Protein AF-A0A352D7S3-F1 (afdb_monomer)

Solvent-accessible surface area (backbone atoms only — not comparable to full-atom values): 5909 Å² total; per-residue (Å²): 133,85,77,55,71,70,61,58,53,50,52,52,53,51,52,52,52,52,52,52,51,53,54,52,51,51,52,54,50,55,51,50,50,54,55,49,53,54,51,51,54,50,49,52,51,52,49,53,50,45,50,52,52,49,51,52,32,51,49,46,30,44,77,72,72,39,90,62,63,45,46,72,68,49,74,71,60,56,67,36,52,56,91,71,46,51,74,50,54,36,67,52,89,92,63,37,43,75,49,76,47,72,115

Mean predicted aligned error: 11.49 Å

Radius of gyration: 29.73 Å; Cα contacts (8 Å, |Δi|>4): 70; chains: 1; bounding box: 58×26×82 Å

Structure (mmCIF, N/CA/C/O backbone):
data_AF-A0A352D7S3-F1
#
_entry.id   AF-A0A352D7S3-F1
#
loop_
_atom_site.group_PDB
_atom_site.id
_atom_site.type_symbol
_atom_site.label_atom_id
_atom_site.label_alt_id
_atom_site.label_comp_id
_atom_site.label_asym_id
_atom_site.label_entity_id
_atom_site.label_seq_id
_atom_site.pdbx_PDB_ins_code
_atom_site.Cartn_x
_atom_site.Cartn_y
_atom_site.Cartn_z
_atom_site.occupancy
_atom_site.B_iso_or_equiv
_atom_site.auth_seq_id
_atom_site.auth_comp_id
_atom_site.auth_asym_id
_atom_site.auth_atom_id
_atom_site.pdbx_PDB_model_num
ATOM 1 N N . MET A 1 1 ? -34.670 15.395 55.208 1.00 51.44 1 MET A N 1
ATOM 2 C CA . MET A 1 1 ? -35.201 14.723 54.000 1.00 51.44 1 MET A CA 1
ATOM 3 C C . MET A 1 1 ? -34.871 13.234 54.076 1.00 51.44 1 MET A C 1
ATOM 5 O O . MET A 1 1 ? -33.706 12.879 53.979 1.00 51.44 1 MET A O 1
ATOM 9 N N . LYS A 1 2 ? -35.853 12.360 54.344 1.00 58.94 2 LYS A N 1
ATOM 10 C C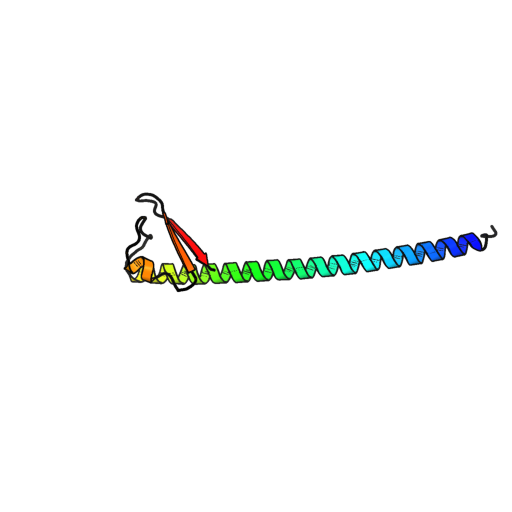A . LYS A 1 2 ? -35.641 10.900 54.359 1.00 58.94 2 LYS A CA 1
ATOM 11 C C . LYS A 1 2 ? -35.618 10.411 52.911 1.00 58.94 2 LYS A C 1
ATOM 1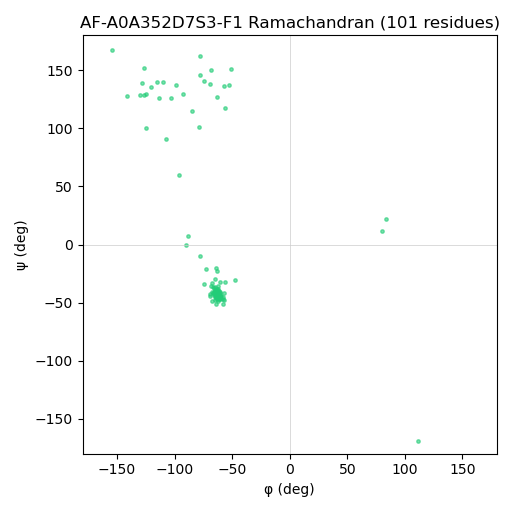3 O O . LYS A 1 2 ? -36.681 10.281 52.309 1.00 58.94 2 LYS A O 1
ATOM 18 N N . LEU A 1 3 ? -34.429 10.172 52.354 1.00 57.91 3 LEU A N 1
ATOM 19 C CA . LEU A 1 3 ? -34.308 9.465 51.079 1.00 57.91 3 LEU A CA 1
ATOM 20 C C . LEU A 1 3 ? -35.009 8.110 51.243 1.00 57.91 3 LEU A C 1
ATOM 22 O O . LEU A 1 3 ? -34.638 7.309 52.106 1.00 57.91 3 LEU A O 1
ATOM 26 N N . ARG A 1 4 ? -36.073 7.868 50.470 1.00 75.25 4 ARG A N 1
ATOM 27 C CA . ARG A 1 4 ? -36.750 6.570 50.481 1.00 75.25 4 ARG A CA 1
ATOM 28 C C . ARG A 1 4 ? -35.729 5.549 49.989 1.00 75.25 4 ARG A C 1
ATOM 30 O O . ARG A 1 4 ? -35.133 5.758 48.941 1.00 75.25 4 ARG A O 1
ATOM 37 N N . ARG A 1 5 ? -35.502 4.466 50.738 1.00 71.94 5 ARG A N 1
ATOM 38 C CA . ARG A 1 5 ? -34.471 3.444 50.449 1.00 71.94 5 ARG A CA 1
ATOM 39 C C . ARG A 1 5 ? -34.475 2.957 48.986 1.00 71.94 5 ARG A C 1
ATOM 41 O O . ARG A 1 5 ? -33.413 2.669 48.449 1.00 71.94 5 ARG A O 1
ATOM 48 N N . GLY A 1 6 ? -35.635 2.955 48.321 1.00 75.62 6 GLY A N 1
ATOM 49 C CA . GLY A 1 6 ? -35.752 2.642 46.889 1.00 75.62 6 GLY A CA 1
ATOM 50 C C . GLY A 1 6 ? -35.055 3.635 45.946 1.00 75.62 6 GLY A C 1
ATOM 51 O O . GLY A 1 6 ? -34.551 3.238 44.904 1.00 75.62 6 GLY A O 1
ATOM 52 N N . GLN A 1 7 ? -34.947 4.907 46.329 1.00 84.44 7 GLN A N 1
ATOM 53 C CA . GLN A 1 7 ? -34.269 5.944 45.549 1.00 84.44 7 GLN A CA 1
ATOM 54 C C . GLN A 1 7 ? -32.740 5.791 45.612 1.00 84.44 7 GLN A C 1
ATOM 56 O O . GLN A 1 7 ? -32.064 6.008 44.615 1.00 84.44 7 GLN A O 1
ATOM 61 N N . VAL A 1 8 ? -32.194 5.329 46.746 1.00 85.38 8 VAL A N 1
ATOM 62 C CA . VAL A 1 8 ? -30.760 4.996 46.883 1.00 85.38 8 VAL A CA 1
ATOM 63 C C . VAL A 1 8 ? -30.384 3.829 45.965 1.00 85.38 8 VAL A C 1
ATOM 65 O 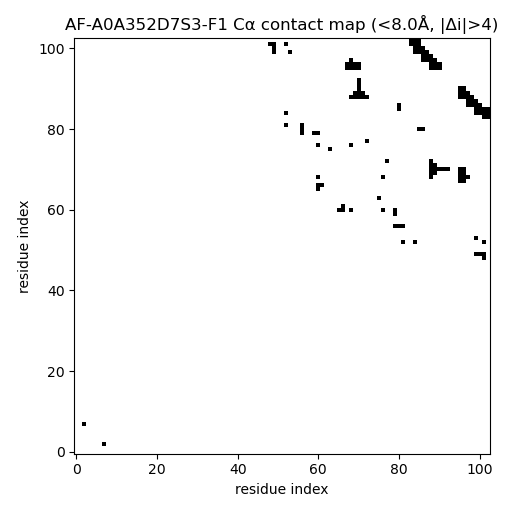O . VAL A 1 8 ? -29.381 3.893 45.262 1.00 85.38 8 VAL A O 1
ATOM 68 N N . LEU A 1 9 ? -31.217 2.786 45.928 1.00 85.88 9 LEU A N 1
ATOM 69 C CA . LEU A 1 9 ? -31.025 1.613 45.068 1.00 85.88 9 LEU A CA 1
ATOM 70 C C . LEU A 1 9 ? -31.047 1.980 43.578 1.00 85.88 9 LEU A C 1
ATOM 72 O O . LEU A 1 9 ? -30.215 1.496 42.814 1.00 85.88 9 LEU A O 1
ATOM 76 N N . LEU A 1 10 ? -31.941 2.892 43.183 1.00 90.25 10 LEU A N 1
ATOM 77 C CA . LEU A 1 10 ? -31.997 3.419 41.820 1.00 90.25 10 LEU A CA 1
ATOM 78 C C . LEU A 1 10 ? -30.691 4.135 41.433 1.00 90.25 10 LEU A C 1
ATOM 80 O O . LEU A 1 10 ? -30.146 3.871 40.366 1.00 90.25 10 LEU A O 1
ATOM 84 N N . TYR A 1 11 ? -30.158 5.001 42.303 1.00 90.25 11 TYR A N 1
ATOM 85 C CA . TYR A 1 11 ? -28.900 5.704 42.028 1.00 90.25 11 TYR A CA 1
ATOM 86 C C . TYR A 1 11 ? -27.708 4.751 41.904 1.00 90.25 11 TYR A C 1
ATOM 88 O O . TYR A 1 11 ? -26.864 4.951 41.033 1.00 90.25 11 TYR A O 1
ATOM 96 N N . ILE A 1 12 ? -27.658 3.696 42.721 1.00 92.00 12 ILE A N 1
ATOM 97 C CA . ILE A 1 12 ? -26.609 2.672 42.627 1.00 92.00 12 ILE A CA 1
ATOM 98 C C . ILE A 1 12 ? -26.695 1.942 41.280 1.00 92.00 12 ILE A C 1
ATOM 100 O O . ILE A 1 12 ? -25.680 1.799 40.602 1.00 92.00 12 ILE A O 1
ATOM 104 N N . LEU A 1 13 ? -27.895 1.538 40.853 1.00 92.62 13 LEU A N 1
ATOM 105 C CA . LEU A 1 13 ? -28.092 0.867 39.563 1.00 92.62 13 LEU A CA 1
ATOM 106 C C . LEU A 1 13 ? -27.706 1.761 38.378 1.00 92.62 13 LEU A C 1
ATOM 108 O O . LEU A 1 13 ? -27.037 1.297 37.457 1.00 92.62 13 LEU A O 1
ATOM 112 N N . ILE A 1 14 ? -28.067 3.046 38.421 1.00 94.50 14 ILE A N 1
ATOM 113 C CA . ILE A 1 14 ? -27.677 4.021 37.392 1.00 94.50 14 ILE A CA 1
ATOM 114 C C . ILE A 1 14 ? -26.154 4.201 37.371 1.00 94.50 14 ILE A C 1
ATOM 116 O O . ILE A 1 14 ? -25.558 4.208 36.296 1.00 94.50 14 ILE A O 1
ATOM 120 N N . GLY A 1 15 ? -25.511 4.296 38.538 1.00 93.94 15 GLY A N 1
ATOM 121 C CA . GLY A 1 15 ? -24.055 4.417 38.638 1.00 93.94 15 GLY A CA 1
ATOM 122 C C . GLY A 1 15 ? -23.322 3.218 38.034 1.00 93.94 15 GLY A C 1
ATOM 123 O O . GLY A 1 15 ? -22.392 3.397 37.249 1.00 93.94 15 GLY A O 1
ATOM 124 N N . VAL A 1 16 ? -23.782 1.999 38.330 1.00 95.19 16 VAL A N 1
ATOM 125 C CA . VAL A 1 16 ? -23.223 0.767 37.751 1.00 95.19 16 VAL A CA 1
ATOM 126 C C . VAL A 1 16 ? -23.449 0.717 36.239 1.00 95.19 16 VAL A C 1
ATOM 128 O O . VAL A 1 16 ? -22.523 0.392 35.497 1.00 95.19 16 VAL A O 1
ATOM 131 N N . ALA A 1 17 ? -24.643 1.081 35.763 1.00 94.19 17 ALA A N 1
ATOM 132 C CA . ALA A 1 17 ? -24.943 1.109 34.334 1.00 94.19 17 ALA A CA 1
ATOM 133 C C . ALA A 1 17 ? -24.037 2.097 33.583 1.00 94.19 17 ALA A C 1
ATOM 135 O O . ALA A 1 17 ? -23.448 1.736 32.564 1.00 94.19 17 ALA A O 1
ATOM 136 N N . LEU A 1 18 ? -23.854 3.311 34.114 1.00 95.38 18 LEU A N 1
ATOM 137 C CA . LEU A 1 18 ? -22.957 4.307 33.527 1.00 95.38 18 LEU A CA 1
ATOM 138 C C . LEU A 1 18 ? -21.513 3.798 33.470 1.00 95.38 18 LEU A C 1
ATOM 140 O O . LEU A 1 18 ? -20.877 3.898 32.423 1.00 95.38 18 LEU A O 1
ATOM 144 N N . LEU A 1 19 ? -21.025 3.180 34.546 1.00 95.50 19 LEU A N 1
ATOM 145 C CA . LEU A 1 19 ? -19.664 2.645 34.611 1.00 95.50 19 LEU A CA 1
ATOM 146 C C . LEU A 1 19 ? -19.445 1.505 33.601 1.00 95.50 19 LEU A C 1
ATOM 148 O O . LEU A 1 19 ? -18.433 1.470 32.907 1.00 95.50 19 LEU A O 1
ATOM 152 N N . MET A 1 20 ? -20.427 0.617 33.436 1.00 95.00 20 MET A N 1
ATOM 153 C CA . MET A 1 20 ? -20.361 -0.440 32.421 1.00 95.00 20 MET A CA 1
ATOM 154 C C . MET A 1 20 ? -20.369 0.127 30.997 1.00 95.00 20 MET A C 1
ATOM 156 O O . MET A 1 20 ? -19.614 -0.344 30.143 1.00 95.00 20 MET A O 1
ATOM 160 N N . THR A 1 21 ? -21.175 1.161 30.727 1.00 94.69 21 THR A N 1
ATOM 161 C CA . THR A 1 21 ? -21.202 1.788 29.396 1.00 94.69 21 THR A CA 1
ATOM 162 C C . THR A 1 21 ? -19.887 2.481 29.056 1.00 94.69 21 THR A C 1
ATOM 164 O O . THR A 1 21 ? -19.398 2.319 27.940 1.00 94.69 21 THR A O 1
ATOM 167 N N . THR A 1 22 ? -19.262 3.193 29.998 1.00 94.38 22 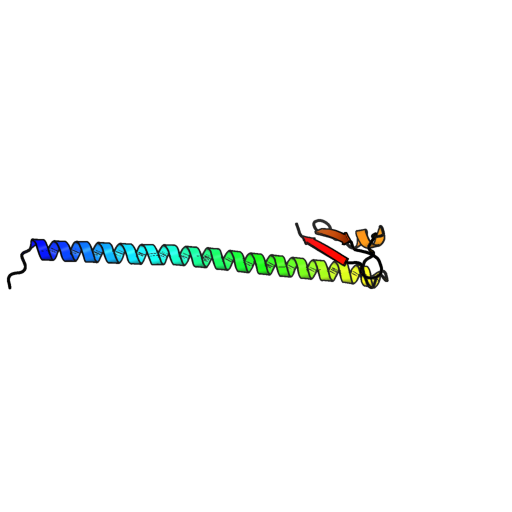THR A N 1
ATOM 168 C CA . THR A 1 22 ? -17.976 3.858 29.745 1.00 94.38 22 THR A CA 1
ATOM 169 C C . THR A 1 22 ? -16.863 2.841 29.516 1.00 94.38 22 THR A C 1
ATOM 171 O O . THR A 1 22 ? -16.102 2.988 28.560 1.00 94.38 22 THR A O 1
ATOM 174 N N . CYS A 1 23 ? -16.816 1.755 30.296 1.00 94.75 23 CYS A N 1
ATOM 175 C CA . CYS A 1 23 ? -15.885 0.651 30.057 1.00 94.75 23 CYS A CA 1
ATOM 176 C C . CYS A 1 23 ? -16.054 0.043 28.655 1.00 94.75 23 CYS A C 1
ATOM 178 O O . CYS A 1 23 ? -15.063 -0.160 27.951 1.00 94.75 23 CYS A O 1
ATOM 180 N N . ALA A 1 24 ? -17.293 -0.198 28.214 1.00 92.75 24 ALA A N 1
ATOM 181 C CA . ALA A 1 24 ? -17.563 -0.739 26.882 1.00 92.75 24 ALA A CA 1
ATOM 182 C C . ALA A 1 24 ? -17.095 0.205 25.758 1.00 92.75 24 ALA A C 1
ATOM 184 O O . ALA A 1 24 ? -16.485 -0.247 24.785 1.00 92.75 24 ALA A O 1
ATOM 185 N N . GLN A 1 25 ? -17.319 1.515 25.906 1.00 93.25 25 GLN A N 1
ATOM 186 C CA . GLN A 1 25 ? -16.862 2.514 24.933 1.00 93.25 25 GLN A CA 1
ATOM 187 C C . GLN A 1 25 ? -15.330 2.561 24.836 1.00 93.25 25 GLN A C 1
ATOM 189 O O . GLN A 1 25 ? -14.790 2.601 23.730 1.00 93.25 25 GLN A O 1
ATOM 194 N N . ILE A 1 26 ? -14.621 2.480 25.968 1.00 93.38 26 ILE A N 1
ATOM 195 C CA . ILE A 1 26 ? -13.148 2.466 25.999 1.00 93.38 26 ILE A CA 1
ATOM 196 C C . ILE A 1 26 ? -12.596 1.237 25.267 1.00 93.38 26 ILE A C 1
ATOM 198 O O . ILE A 1 26 ? -11.670 1.360 24.462 1.00 93.38 26 ILE A O 1
ATOM 202 N N . ILE A 1 27 ? -13.177 0.055 25.500 1.00 92.44 27 ILE A N 1
ATOM 203 C CA . ILE A 1 27 ? -12.754 -1.177 24.821 1.00 92.44 27 ILE A CA 1
ATOM 204 C C . ILE A 1 27 ? -12.967 -1.047 23.310 1.00 92.44 27 ILE A C 1
ATOM 206 O O . ILE A 1 27 ? -12.037 -1.301 22.542 1.00 92.44 27 ILE A O 1
ATOM 210 N N . ASN A 1 28 ? -14.146 -0.596 22.877 1.00 92.94 28 ASN A N 1
ATOM 211 C CA . ASN A 1 28 ? -14.454 -0.421 21.458 1.00 92.94 28 ASN A CA 1
ATOM 212 C C . ASN A 1 28 ? -13.494 0.574 20.781 1.00 92.94 28 ASN A C 1
ATOM 214 O O . ASN A 1 28 ? -12.939 0.295 19.719 1.00 92.94 28 ASN A O 1
ATOM 218 N N . TRP A 1 29 ? -13.214 1.698 21.440 1.00 91.19 29 TRP A N 1
ATOM 219 C CA . TRP A 1 29 ? -12.255 2.689 20.958 1.00 91.19 29 TRP A CA 1
ATOM 220 C C . TRP A 1 29 ? -10.831 2.124 20.847 1.00 91.19 29 TRP A C 1
ATOM 222 O O . TRP A 1 29 ? -10.157 2.320 19.834 1.00 91.19 29 TRP A O 1
ATOM 232 N N . SER A 1 30 ? -10.390 1.337 21.834 1.00 90.75 30 SER A N 1
ATOM 233 C CA . SER A 1 30 ? -9.073 0.687 21.804 1.00 90.75 30 SER A CA 1
ATOM 234 C C . SER A 1 30 ? -8.927 -0.296 20.633 1.00 90.75 30 SER A C 1
ATOM 236 O O . SER A 1 30 ? -7.859 -0.392 20.022 1.00 90.75 30 SER A O 1
ATOM 238 N N . LEU A 1 31 ? -10.009 -0.996 20.276 1.00 87.44 31 LEU A N 1
ATOM 239 C CA . LEU A 1 31 ? -10.043 -1.897 19.126 1.00 87.44 31 LEU A CA 1
ATOM 240 C C . LEU A 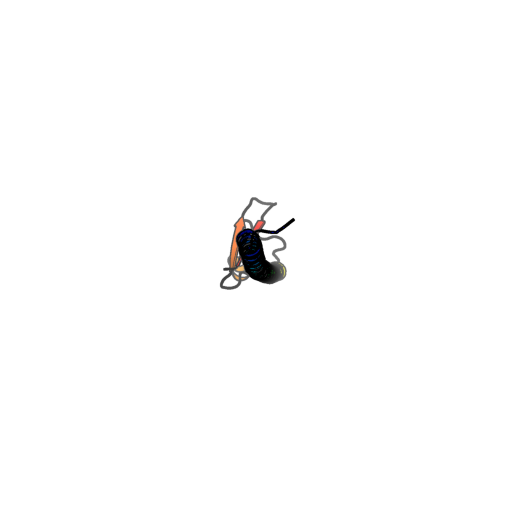1 31 ? -9.963 -1.107 17.820 1.00 87.44 31 LEU A C 1
ATOM 242 O O . LEU A 1 31 ? -9.162 -1.447 16.947 1.00 87.44 31 LEU A O 1
ATOM 246 N N . GLN A 1 32 ? -10.720 -0.013 17.707 1.00 88.62 32 GLN A N 1
ATOM 247 C CA . GLN A 1 32 ? -10.663 0.863 16.538 1.00 88.62 32 GLN A CA 1
ATOM 248 C C . GLN A 1 32 ? -9.251 1.408 16.314 1.00 88.62 32 GLN A C 1
ATOM 250 O O . GLN A 1 32 ? -8.725 1.278 15.209 1.00 88.62 32 GLN A O 1
ATOM 255 N N . ILE A 1 33 ? -8.588 1.908 17.358 1.00 88.25 33 ILE A N 1
ATOM 256 C CA . ILE A 1 33 ? -7.209 2.408 17.271 1.00 88.25 33 ILE A CA 1
ATOM 257 C C . ILE A 1 33 ? -6.257 1.334 16.742 1.00 88.25 33 ILE A C 1
ATOM 259 O O . ILE A 1 33 ? -5.511 1.586 15.795 1.00 88.25 33 ILE A O 1
ATOM 263 N N . LYS A 1 34 ? -6.310 0.111 17.282 1.00 82.38 34 LYS A N 1
ATOM 264 C CA . LYS A 1 34 ? -5.448 -0.990 16.819 1.00 82.38 34 LYS A CA 1
ATOM 265 C C . LYS A 1 34 ? -5.682 -1.320 15.346 1.00 82.38 34 LYS A C 1
ATOM 267 O O . LYS A 1 34 ? -4.723 -1.484 14.589 1.00 82.38 34 LYS A O 1
ATOM 272 N N . THR A 1 35 ? -6.945 -1.366 14.916 1.00 83.50 35 THR A N 1
ATOM 273 C CA . THR A 1 35 ? -7.258 -1.598 13.499 1.00 83.50 35 THR A CA 1
ATOM 274 C C . THR A 1 35 ? -6.747 -0.462 12.612 1.00 83.50 35 THR A C 1
ATOM 276 O O . THR A 1 35 ? -6.177 -0.739 11.558 1.00 83.50 35 THR A O 1
ATOM 279 N N . MET A 1 36 ? -6.844 0.797 13.051 1.00 76.94 36 MET A N 1
ATOM 280 C CA . MET A 1 36 ? -6.324 1.951 12.314 1.00 76.94 36 MET A CA 1
ATOM 281 C C . MET A 1 36 ? -4.797 1.918 12.193 1.00 76.94 36 MET A C 1
ATOM 283 O O . MET A 1 36 ? -4.288 2.030 11.079 1.00 76.94 36 MET A O 1
ATOM 287 N N . HIS A 1 37 ? -4.061 1.668 13.282 1.00 77.44 37 HIS A N 1
ATOM 288 C CA . HIS A 1 37 ? -2.597 1.565 13.230 1.00 77.44 37 HIS A CA 1
ATOM 289 C C . HIS A 1 37 ? -2.126 0.440 12.306 1.00 77.44 37 HIS A C 1
ATOM 291 O O . HIS A 1 37 ? -1.196 0.644 11.532 1.00 77.44 37 HIS A O 1
ATOM 297 N N . SER A 1 38 ? -2.792 -0.720 12.319 1.00 78.62 38 SER A N 1
ATOM 298 C CA . SER A 1 38 ? -2.442 -1.822 11.411 1.00 78.62 38 SER A CA 1
ATOM 299 C C . SER A 1 38 ? -2.681 -1.474 9.937 1.00 78.62 38 SER A C 1
ATOM 301 O O . SER A 1 38 ? -1.892 -1.854 9.074 1.00 78.62 38 SER A O 1
ATOM 303 N N . ARG A 1 39 ? -3.745 -0.713 9.638 1.00 76.50 39 ARG A N 1
ATOM 304 C CA . ARG A 1 39 ? -4.064 -0.263 8.277 1.00 76.50 39 ARG A CA 1
ATOM 305 C C . ARG A 1 39 ? -3.060 0.765 7.782 1.00 76.50 39 ARG A C 1
ATOM 307 O O . ARG A 1 39 ? -2.640 0.666 6.635 1.00 76.50 39 ARG A O 1
ATOM 314 N N . VAL A 1 40 ? -2.673 1.716 8.631 1.00 75.31 40 VAL A N 1
ATOM 315 C CA . VAL A 1 40 ? -1.636 2.703 8.303 1.00 75.31 40 VAL A CA 1
ATOM 316 C C . VAL A 1 40 ? -0.299 1.996 8.101 1.00 75.31 40 VAL A C 1
ATOM 318 O O . VAL A 1 40 ? 0.272 2.115 7.029 1.00 75.31 40 VAL A O 1
ATOM 321 N N . ALA A 1 41 ? 0.138 1.150 9.039 1.00 75.19 41 ALA A N 1
ATOM 322 C CA . ALA A 1 41 ? 1.387 0.397 8.904 1.00 75.19 41 ALA A CA 1
ATOM 323 C C . ALA A 1 41 ? 1.422 -0.472 7.634 1.00 75.19 41 ALA A C 1
ATOM 325 O O . ALA A 1 41 ? 2.428 -0.494 6.932 1.00 75.19 41 ALA A O 1
ATOM 326 N N . ARG A 1 42 ? 0.313 -1.145 7.291 1.00 73.75 42 ARG A N 1
ATOM 327 C CA . ARG A 1 42 ? 0.215 -1.922 6.048 1.00 73.75 42 ARG A CA 1
ATOM 328 C C . ARG A 1 42 ? 0.284 -1.028 4.808 1.00 73.75 42 ARG A C 1
ATOM 330 O O . ARG A 1 42 ? 0.935 -1.412 3.844 1.00 73.75 42 ARG A O 1
ATOM 337 N N . ARG A 1 43 ? -0.366 0.143 4.824 1.00 72.00 43 ARG A N 1
ATOM 338 C CA . ARG A 1 43 ? -0.307 1.112 3.717 1.00 72.00 43 ARG A CA 1
ATOM 339 C C . ARG A 1 43 ? 1.106 1.643 3.512 1.00 72.00 43 ARG A C 1
ATOM 341 O O . ARG A 1 43 ? 1.579 1.609 2.384 1.00 72.00 43 ARG A O 1
ATOM 348 N N . GLU A 1 44 ? 1.784 2.037 4.584 1.00 73.75 44 GLU A N 1
ATOM 349 C CA . GLU A 1 44 ? 3.176 2.503 4.545 1.00 73.75 44 GLU A CA 1
ATOM 350 C C . GLU A 1 44 ? 4.117 1.408 4.025 1.00 73.75 44 GLU A C 1
ATOM 352 O O . GLU A 1 44 ? 4.931 1.652 3.141 1.00 73.75 44 GLU A O 1
ATOM 357 N N . GLN A 1 45 ? 3.953 0.163 4.484 1.00 73.81 45 GLN A N 1
ATOM 358 C CA . GLN A 1 45 ? 4.724 -0.972 3.965 1.00 73.81 45 GLN A CA 1
ATOM 359 C C . GLN A 1 45 ? 4.453 -1.234 2.480 1.00 73.81 45 GLN A C 1
ATOM 361 O O . GLN A 1 45 ? 5.391 -1.469 1.720 1.00 73.81 45 GLN A O 1
ATOM 366 N N . SER A 1 46 ? 3.189 -1.183 2.044 1.00 74.94 46 SER A N 1
ATOM 367 C CA . SER A 1 46 ? 2.853 -1.345 0.625 1.00 74.94 46 SER A CA 1
ATOM 368 C C . SER A 1 46 ? 3.377 -0.192 -0.232 1.00 74.94 46 SER A C 1
ATOM 370 O O . SER A 1 46 ? 3.846 -0.434 -1.340 1.00 74.94 46 SER A O 1
ATOM 372 N N . ALA A 1 47 ? 3.355 1.039 0.288 1.00 76.62 47 ALA A N 1
ATOM 373 C CA . ALA A 1 47 ? 3.878 2.216 -0.392 1.00 76.62 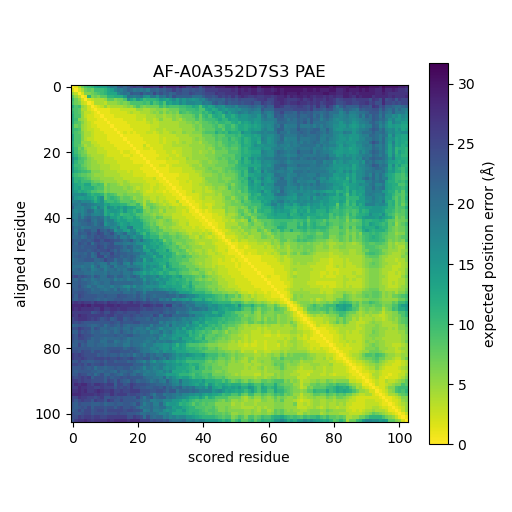47 ALA A CA 1
ATOM 374 C C . ALA A 1 47 ? 5.402 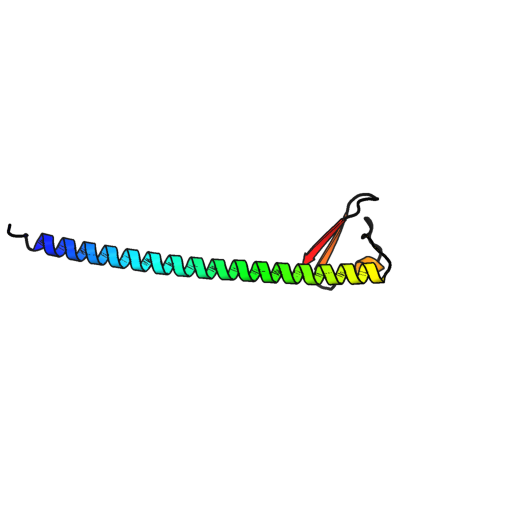2.131 -0.528 1.00 76.62 47 ALA A C 1
ATOM 376 O O . ALA A 1 47 ? 5.909 2.237 -1.639 1.00 76.62 47 ALA A O 1
ATOM 377 N N . GLY A 1 48 ? 6.120 1.808 0.553 1.00 74.75 48 GLY A N 1
ATOM 378 C CA . GLY A 1 48 ? 7.571 1.616 0.518 1.00 74.75 48 GLY A CA 1
ATOM 379 C C . GLY A 1 48 ? 8.002 0.463 -0.392 1.00 74.75 48 GLY A C 1
ATOM 380 O O . GLY A 1 48 ? 8.979 0.586 -1.129 1.00 74.75 48 GLY A O 1
ATOM 381 N N . LYS A 1 49 ? 7.245 -0.645 -0.417 1.00 78.88 49 LYS A N 1
ATOM 382 C CA . LYS A 1 49 ? 7.489 -1.747 -1.361 1.00 78.88 49 LYS A CA 1
ATOM 383 C C . LYS A 1 49 ? 7.303 -1.281 -2.808 1.00 78.88 49 LYS A C 1
ATOM 385 O O . LYS A 1 49 ? 8.159 -1.555 -3.643 1.00 78.88 49 LYS A O 1
ATOM 390 N N . LEU A 1 50 ? 6.234 -0.539 -3.094 1.00 79.38 50 LEU A N 1
ATOM 391 C CA . LEU A 1 50 ? 5.953 -0.014 -4.430 1.00 79.38 50 LEU A CA 1
ATOM 392 C C . LEU A 1 50 ? 6.992 1.026 -4.880 1.00 79.38 50 LEU A C 1
ATOM 394 O O . LEU A 1 50 ? 7.390 1.025 -6.042 1.00 79.38 50 LEU A O 1
ATOM 398 N N . GLU A 1 51 ? 7.473 1.878 -3.974 1.00 82.12 51 GLU A N 1
ATOM 399 C CA . GLU A 1 51 ? 8.556 2.830 -4.239 1.00 82.12 51 GLU A CA 1
ATOM 400 C C . GLU A 1 51 ? 9.888 2.129 -4.516 1.00 82.12 51 GLU A C 1
ATOM 402 O O . GLU A 1 51 ? 10.569 2.482 -5.478 1.00 82.12 51 GLU A O 1
ATOM 407 N N . GLY A 1 52 ? 10.231 1.097 -3.739 1.00 82.88 52 GLY A N 1
ATOM 408 C CA . GLY A 1 52 ? 11.425 0.283 -3.975 1.00 82.88 52 GLY A CA 1
ATOM 409 C C . GLY A 1 52 ? 11.378 -0.432 -5.326 1.00 82.88 52 GLY A C 1
ATOM 410 O O . GLY A 1 52 ? 12.323 -0.352 -6.111 1.00 82.88 52 GLY A O 1
ATOM 411 N N . THR A 1 53 ? 10.246 -1.059 -5.647 1.00 83.00 53 THR A N 1
ATOM 412 C CA . THR A 1 53 ? 10.026 -1.689 -6.954 1.00 83.00 53 THR A CA 1
ATOM 413 C C . THR A 1 53 ? 10.079 -0.666 -8.088 1.00 83.00 53 THR A C 1
ATOM 415 O O . THR A 1 53 ? 10.705 -0.911 -9.118 1.00 83.00 53 THR A O 1
ATOM 418 N N . ARG A 1 54 ? 9.488 0.518 -7.900 1.00 83.69 54 ARG A N 1
ATOM 419 C CA . ARG A 1 54 ? 9.573 1.615 -8.868 1.00 83.69 54 ARG A CA 1
ATOM 420 C C . ARG A 1 54 ? 11.024 2.038 -9.099 1.00 83.69 54 ARG A C 1
ATOM 422 O O . ARG A 1 54 ? 11.419 2.187 -10.251 1.00 83.69 54 ARG A O 1
ATOM 429 N N . ALA A 1 55 ? 11.809 2.218 -8.039 1.00 85.06 55 ALA A N 1
ATOM 430 C CA . ALA A 1 55 ? 13.220 2.576 -8.145 1.00 85.06 55 ALA A CA 1
ATOM 431 C C . ALA A 1 55 ? 14.022 1.506 -8.903 1.00 85.06 55 ALA A C 1
ATOM 433 O O . ALA A 1 55 ? 14.811 1.849 -9.779 1.00 85.06 55 ALA A O 1
ATOM 434 N N . GLN A 1 56 ? 13.763 0.222 -8.637 1.00 86.44 56 GLN A N 1
ATOM 435 C CA . GLN A 1 56 ? 14.401 -0.894 -9.340 1.00 86.44 56 GLN A CA 1
ATOM 436 C C . GLN A 1 56 ? 14.099 -0.882 -10.846 1.00 86.44 56 GLN A C 1
ATOM 438 O O . GLN A 1 56 ? 15.017 -1.005 -11.658 1.00 86.44 56 GLN A O 1
ATOM 443 N N . ILE A 1 57 ? 12.830 -0.702 -11.227 1.00 84.81 57 ILE A N 1
ATOM 444 C CA . ILE A 1 57 ? 12.430 -0.677 -12.640 1.00 84.81 57 ILE A CA 1
ATOM 445 C C . ILE A 1 57 ? 13.060 0.524 -13.353 1.00 84.81 57 ILE A C 1
ATOM 447 O O . ILE A 1 57 ? 13.607 0.372 -14.443 1.00 84.81 57 ILE A O 1
ATOM 451 N N . TRP A 1 58 ? 13.030 1.710 -12.737 1.00 85.00 58 TRP A N 1
ATOM 452 C CA . TRP A 1 58 ? 13.649 2.903 -13.320 1.00 85.00 58 TRP A CA 1
ATOM 453 C C . TRP A 1 58 ? 15.168 2.792 -13.435 1.00 85.00 58 TRP A C 1
ATOM 455 O O . TRP A 1 58 ? 15.704 3.208 -14.457 1.00 85.00 58 TRP A O 1
ATOM 465 N N . GLY A 1 59 ? 15.844 2.200 -12.447 1.00 86.56 59 GLY A N 1
ATOM 466 C CA . GLY A 1 59 ? 17.279 1.916 -12.526 1.00 86.56 59 GLY A CA 1
ATOM 467 C C . GLY A 1 59 ? 17.609 1.039 -13.731 1.00 86.56 59 GLY A C 1
ATOM 468 O O . GLY A 1 59 ? 18.397 1.435 -14.581 1.00 86.56 59 GLY A O 1
ATOM 469 N N . CYS A 1 60 ? 16.899 -0.082 -13.889 1.00 87.69 60 CYS A N 1
ATOM 470 C CA . CYS A 1 60 ? 17.087 -0.973 -15.035 1.00 87.69 60 CYS A CA 1
ATOM 471 C C . CYS A 1 60 ? 16.789 -0.290 -16.381 1.00 87.69 60 CYS A C 1
ATOM 473 O O . CYS A 1 60 ? 17.505 -0.500 -17.359 1.00 87.69 60 CYS A O 1
ATOM 475 N N . LEU A 1 61 ? 15.747 0.544 -16.460 1.00 86.81 61 LEU A N 1
ATOM 476 C CA . LEU A 1 61 ? 15.436 1.291 -17.682 1.00 86.81 61 LEU A CA 1
ATOM 477 C C . LEU A 1 61 ? 16.548 2.285 -18.039 1.00 86.81 61 LEU A C 1
ATOM 479 O O . LEU A 1 61 ? 16.945 2.352 -19.203 1.00 86.81 61 LEU A O 1
ATOM 483 N N . LEU A 1 62 ? 17.065 3.017 -17.050 1.00 86.31 62 LEU A N 1
ATOM 484 C CA . LEU A 1 62 ? 18.159 3.972 -17.228 1.00 86.31 62 LEU A CA 1
ATOM 485 C C . LEU A 1 62 ? 19.456 3.276 -17.652 1.00 86.31 62 LEU A C 1
ATOM 487 O O . LEU A 1 62 ? 20.088 3.732 -18.603 1.00 86.31 62 LEU A O 1
ATOM 491 N N . ASP A 1 63 ? 19.797 2.149 -17.025 1.00 87.12 63 ASP A N 1
ATOM 492 C CA . ASP A 1 63 ? 20.984 1.350 -17.362 1.00 87.12 63 ASP A CA 1
ATOM 493 C C . ASP A 1 63 ? 20.942 0.833 -18.809 1.00 87.12 63 ASP A C 1
ATOM 495 O O . ASP A 1 63 ? 21.968 0.734 -19.478 1.00 87.12 63 ASP A O 1
ATOM 499 N N . ASN A 1 64 ? 19.740 0.563 -19.326 1.00 84.19 64 ASN A N 1
ATOM 500 C CA . ASN A 1 64 ? 19.515 0.155 -20.714 1.00 84.19 64 ASN A CA 1
ATOM 501 C C . ASN A 1 64 ? 19.307 1.336 -21.688 1.00 84.19 64 ASN A C 1
ATOM 503 O O . ASN A 1 64 ? 18.969 1.117 -22.852 1.00 84.19 64 ASN A O 1
ATOM 507 N N . GLY A 1 65 ? 19.499 2.583 -21.241 1.00 82.62 65 GLY A N 1
ATOM 508 C CA . GLY A 1 65 ? 19.447 3.777 -22.091 1.00 82.62 65 GLY A CA 1
ATOM 509 C C . GLY A 1 65 ? 18.045 4.338 -22.354 1.00 82.62 65 GLY A C 1
ATOM 510 O O . GLY A 1 65 ? 17.855 5.064 -23.330 1.00 82.62 65 GLY A O 1
ATOM 511 N N . TYR A 1 66 ? 17.059 4.035 -21.504 1.00 80.56 66 TYR A N 1
ATOM 512 C CA . TYR A 1 66 ? 15.681 4.524 -21.623 1.00 80.56 66 TYR A CA 1
ATOM 513 C C . TYR A 1 66 ? 15.358 5.589 -20.551 1.00 80.56 66 TYR A C 1
ATOM 515 O O . TYR A 1 66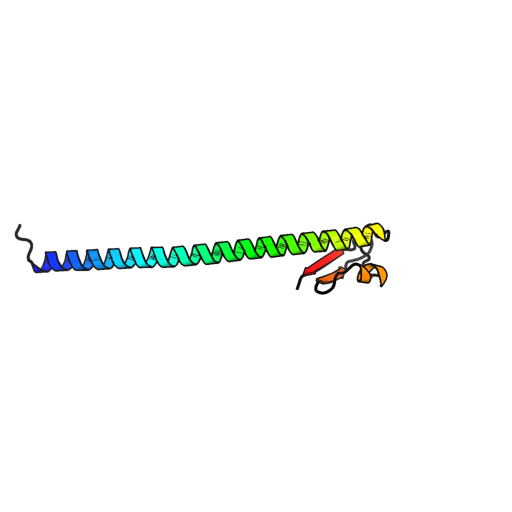 ? 14.874 5.247 -19.471 1.00 80.56 66 TYR A O 1
ATOM 523 N N . PRO A 1 67 ? 15.576 6.892 -20.827 1.00 70.31 67 PRO A N 1
ATOM 524 C CA . PRO A 1 67 ? 15.393 7.971 -19.843 1.00 70.31 67 PRO A CA 1
ATOM 525 C C . PRO A 1 67 ? 13.921 8.278 -19.517 1.00 70.31 67 PRO A C 1
ATOM 527 O O . PRO A 1 67 ? 13.610 8.829 -18.464 1.00 70.31 67 PRO A O 1
ATOM 530 N N . GLY A 1 68 ? 13.004 7.906 -20.407 1.00 66.44 68 GLY A N 1
ATOM 531 C CA . GLY A 1 68 ? 11.564 7.907 -20.182 1.00 66.44 68 GLY A CA 1
ATOM 532 C C . GLY A 1 68 ? 11.006 6.665 -20.856 1.00 66.44 68 GLY A C 1
ATOM 533 O O . GLY A 1 68 ? 11.343 6.404 -22.010 1.00 66.44 68 GLY A O 1
ATOM 534 N N . GLY A 1 69 ? 10.226 5.853 -20.138 1.00 66.00 69 GLY A N 1
ATOM 535 C CA . GLY A 1 69 ? 9.643 4.640 -20.716 1.00 66.00 69 GLY A CA 1
ATOM 536 C C . GLY A 1 69 ? 8.925 4.915 -22.035 1.00 66.00 69 GLY A C 1
ATOM 537 O O . GLY A 1 69 ? 8.413 6.009 -22.268 1.00 66.00 69 GLY A O 1
ATOM 538 N N . SER A 1 70 ? 8.894 3.916 -22.910 1.00 75.31 70 SER A N 1
ATOM 539 C CA . SER A 1 70 ? 8.224 4.047 -24.201 1.00 75.31 70 SER A CA 1
ATOM 540 C C . SER A 1 70 ? 6.712 3.918 -24.038 1.00 75.31 70 SER A C 1
ATOM 542 O O . SER A 1 70 ? 6.240 3.118 -23.238 1.00 75.31 70 SER A O 1
ATOM 544 N N . CYS A 1 71 ? 5.939 4.647 -24.844 1.00 76.94 71 CYS A N 1
ATOM 545 C CA . CYS A 1 71 ? 4.494 4.433 -24.967 1.00 76.94 71 CYS A CA 1
ATOM 546 C C . CYS A 1 71 ? 4.175 3.036 -25.539 1.00 76.94 71 CYS A C 1
ATOM 548 O O . CYS A 1 71 ? 3.084 2.516 -25.331 1.00 76.94 71 CYS A O 1
ATOM 550 N N . SER A 1 72 ? 5.133 2.430 -26.249 1.00 80.75 72 SER A N 1
ATOM 551 C CA . SER A 1 72 ? 5.096 1.041 -26.704 1.00 80.75 72 SER A CA 1
ATOM 552 C C . SER A 1 72 ? 6.360 0.335 -26.201 1.00 80.75 72 SER A C 1
ATOM 554 O O . SER A 1 72 ? 7.445 0.581 -26.744 1.00 80.75 72 SER A O 1
ATOM 556 N N . PRO A 1 73 ? 6.272 -0.447 -25.111 1.00 80.75 73 PRO A N 1
ATOM 557 C CA . PRO A 1 73 ? 7.451 -0.984 -24.455 1.00 80.75 73 PRO A CA 1
ATOM 558 C C . PRO A 1 73 ? 8.132 -2.045 -25.318 1.00 80.75 73 PRO A C 1
ATOM 560 O O . PRO A 1 73 ? 7.477 -2.903 -25.909 1.00 80.75 73 PRO A O 1
ATOM 563 N N . THR A 1 74 ? 9.462 -2.007 -25.375 1.00 83.75 74 THR A N 1
ATOM 564 C CA . THR A 1 74 ? 10.244 -3.078 -26.008 1.00 83.75 74 THR A CA 1
ATOM 565 C C . THR A 1 74 ? 10.353 -4.286 -25.074 1.00 83.75 74 THR A C 1
ATOM 567 O O . THR A 1 74 ? 10.170 -4.171 -23.860 1.00 83.75 74 THR A O 1
ATOM 570 N N . ALA A 1 75 ? 10.713 -5.457 -25.611 1.00 83.38 75 ALA A N 1
ATOM 571 C CA . ALA A 1 75 ? 10.947 -6.654 -24.796 1.00 83.38 75 ALA A CA 1
ATOM 572 C C . ALA A 1 75 ? 12.017 -6.432 -23.704 1.00 83.38 75 ALA A C 1
ATOM 574 O O . ALA A 1 75 ? 11.897 -6.969 -22.607 1.00 83.38 75 ALA A O 1
ATOM 575 N N . ALA A 1 76 ? 13.017 -5.584 -23.970 1.00 82.00 76 ALA A N 1
ATOM 576 C CA . ALA A 1 76 ? 14.031 -5.201 -22.988 1.00 82.00 76 ALA A CA 1
ATOM 577 C C . ALA A 1 76 ? 13.444 -4.365 -21.835 1.00 82.00 76 ALA A C 1
ATOM 579 O O . ALA A 1 76 ? 13.769 -4.603 -20.677 1.00 82.00 76 ALA A O 1
ATOM 580 N N . GLN A 1 77 ? 12.532 -3.432 -22.131 1.00 81.88 77 GLN A N 1
ATOM 581 C CA . GLN A 1 77 ? 11.851 -2.636 -21.103 1.00 81.88 77 GLN A CA 1
ATOM 582 C C . GLN A 1 77 ? 10.904 -3.487 -20.249 1.00 81.88 77 GLN A C 1
ATOM 584 O O . GLN A 1 77 ? 10.807 -3.272 -19.043 1.00 81.88 77 GLN A O 1
ATOM 589 N N . LEU A 1 78 ? 10.242 -4.479 -20.854 1.00 84.00 78 LEU A N 1
ATOM 590 C CA . LEU A 1 78 ? 9.431 -5.454 -20.120 1.00 84.00 78 LEU A CA 1
ATOM 591 C C . LEU A 1 78 ? 10.290 -6.371 -19.238 1.00 84.00 78 LEU A C 1
ATOM 593 O O . LEU A 1 78 ? 9.864 -6.725 -18.144 1.00 84.00 78 LEU A O 1
ATOM 597 N N . GLY A 1 79 ? 11.515 -6.695 -19.663 1.00 84.81 79 GLY A N 1
ATOM 598 C CA . GLY A 1 79 ? 12.474 -7.468 -18.867 1.00 84.81 79 GLY A CA 1
ATOM 599 C C . GLY A 1 79 ? 12.935 -6.773 -17.579 1.00 84.81 79 GLY A C 1
ATOM 600 O O . GLY A 1 79 ? 13.376 -7.444 -16.651 1.00 84.81 79 GLY A O 1
ATOM 601 N N . CYS A 1 80 ? 12.791 -5.448 -17.489 1.00 86.31 80 CYS A N 1
ATOM 602 C CA . CYS A 1 80 ? 13.070 -4.687 -16.271 1.00 86.31 80 CYS A CA 1
ATOM 603 C C . CYS A 1 80 ? 11.963 -4.787 -15.210 1.00 86.31 80 CYS A C 1
ATOM 605 O O . CYS A 1 80 ? 12.160 -4.316 -14.090 1.00 86.31 80 CYS A O 1
ATOM 607 N N . VAL A 1 81 ? 10.798 -5.355 -15.542 1.00 85.88 81 VAL A N 1
ATOM 608 C CA . VAL A 1 81 ? 9.677 -5.502 -14.608 1.00 85.88 81 VAL A CA 1
ATOM 609 C C . VAL A 1 81 ? 9.871 -6.787 -13.792 1.00 85.88 81 VAL A C 1
ATOM 611 O O . VAL A 1 81 ? 9.852 -7.878 -14.365 1.00 85.88 81 VAL A O 1
ATOM 614 N N . PRO A 1 82 ? 10.069 -6.702 -12.463 1.00 83.31 82 PRO A N 1
ATOM 615 C CA . PRO A 1 82 ? 10.267 -7.882 -11.632 1.00 83.31 82 PRO A CA 1
ATOM 616 C C . PRO A 1 82 ? 8.990 -8.727 -11.538 1.00 83.31 82 PRO A C 1
ATOM 618 O O . PRO A 1 82 ? 7.870 -8.213 -11.574 1.00 83.31 82 PRO A O 1
ATOM 621 N N . ALA A 1 83 ? 9.161 -10.042 -11.377 1.00 79.06 83 ALA A N 1
ATOM 622 C CA . ALA A 1 83 ? 8.049 -10.980 -11.229 1.00 79.06 83 ALA A CA 1
ATOM 623 C C . ALA A 1 83 ? 7.137 -10.598 -10.042 1.00 79.06 83 ALA A C 1
ATOM 625 O O . ALA A 1 83 ? 7.621 -10.248 -8.966 1.00 79.06 83 ALA A O 1
ATOM 626 N N . GLY A 1 84 ? 5.816 -10.664 -10.245 1.00 77.44 84 GLY A N 1
ATOM 627 C CA . GLY A 1 84 ? 4.811 -10.231 -9.258 1.00 77.44 84 GLY A CA 1
ATOM 628 C C . GLY A 1 84 ? 4.575 -8.716 -9.212 1.00 77.44 84 GLY A C 1
ATOM 629 O O . GLY A 1 84 ? 3.952 -8.211 -8.282 1.00 77.44 84 GLY A O 1
ATOM 630 N N . THR A 1 85 ? 5.097 -7.976 -10.192 1.00 79.81 85 THR A N 1
ATOM 631 C CA . THR A 1 85 ? 4.771 -6.564 -10.410 1.00 79.81 85 THR A CA 1
ATOM 632 C C . THR A 1 85 ? 4.191 -6.403 -11.805 1.00 79.81 85 THR A C 1
ATOM 634 O O . THR A 1 85 ? 4.730 -6.932 -12.775 1.00 79.81 85 THR A O 1
ATOM 637 N N . SER A 1 86 ? 3.112 -5.639 -11.923 1.00 81.69 86 SER A N 1
ATOM 638 C CA . SER A 1 86 ? 2.573 -5.213 -13.208 1.00 81.69 86 SER A CA 1
ATOM 639 C C . SER A 1 86 ? 3.030 -3.789 -13.527 1.00 81.69 86 SER A C 1
ATOM 641 O O . SER A 1 86 ? 3.056 -2.900 -12.672 1.00 81.69 86 SER A O 1
ATOM 643 N N . ALA A 1 87 ? 3.414 -3.565 -14.782 1.00 82.25 87 ALA A N 1
ATOM 644 C CA . ALA A 1 87 ? 3.744 -2.248 -15.309 1.00 82.25 87 ALA A CA 1
ATOM 645 C C . ALA A 1 87 ? 2.884 -1.981 -16.544 1.00 82.25 87 ALA A C 1
ATOM 647 O O . ALA A 1 87 ? 2.826 -2.807 -17.455 1.00 82.25 87 ALA A O 1
ATOM 648 N N . ALA A 1 88 ? 2.227 -0.826 -16.581 1.00 84.88 88 ALA A N 1
ATOM 649 C CA . ALA A 1 88 ? 1.469 -0.373 -17.736 1.00 84.88 88 ALA A CA 1
ATOM 650 C C . ALA A 1 88 ? 2.138 0.862 -18.332 1.00 84.88 88 ALA A C 1
ATOM 652 O O . ALA A 1 88 ? 2.374 1.857 -17.645 1.00 84.88 88 ALA A O 1
ATOM 653 N N . PHE A 1 89 ? 2.423 0.777 -19.624 1.00 84.62 89 PHE A N 1
ATOM 654 C CA . PHE A 1 89 ? 3.008 1.840 -20.424 1.00 84.62 89 PHE A CA 1
ATOM 655 C C . PHE A 1 89 ? 1.898 2.466 -21.261 1.00 84.62 89 PHE A C 1
ATOM 657 O O . PHE A 1 89 ? 1.154 1.753 -21.933 1.00 84.62 89 PHE A O 1
ATOM 664 N N . TYR A 1 90 ? 1.737 3.784 -21.183 1.00 84.06 90 TYR A N 1
ATOM 665 C CA . TYR A 1 90 ? 0.641 4.481 -21.852 1.00 84.06 90 TYR A CA 1
ATOM 666 C C . TYR A 1 90 ? 0.987 5.941 -22.151 1.00 84.06 90 TYR A C 1
ATOM 668 O O . TYR A 1 90 ? 1.957 6.497 -21.638 1.00 84.06 90 TYR A O 1
ATOM 676 N N . GLY A 1 91 ? 0.158 6.577 -22.978 1.00 81.00 91 GLY A N 1
ATOM 677 C CA . GLY A 1 91 ? 0.322 7.963 -23.410 1.00 81.00 91 GLY A CA 1
ATOM 678 C C . GLY A 1 91 ? 0.672 8.073 -24.890 1.00 81.00 91 GLY A C 1
ATOM 679 O O . GLY A 1 91 ? 0.589 7.104 -25.643 1.00 81.00 91 GLY A O 1
ATOM 680 N N . THR A 1 92 ? 1.055 9.279 -25.300 1.00 79.38 92 THR A N 1
ATOM 681 C CA . THR A 1 92 ? 1.455 9.600 -26.674 1.00 79.38 92 THR A CA 1
ATOM 682 C C . THR A 1 92 ? 2.807 10.307 -26.660 1.00 79.38 92 THR A C 1
ATOM 684 O O . THR A 1 92 ? 3.009 11.174 -25.802 1.00 79.38 92 THR A O 1
ATOM 687 N N . PRO A 1 93 ? 3.726 10.001 -27.595 1.00 75.56 93 PRO A N 1
ATOM 688 C CA . PRO A 1 93 ? 4.984 10.732 -27.710 1.00 75.56 93 PRO A CA 1
ATOM 689 C C . PRO A 1 93 ? 4.731 12.248 -27.809 1.00 75.56 93 PRO A C 1
ATOM 691 O O . PRO A 1 93 ? 3.811 12.648 -28.525 1.00 75.56 93 PRO A O 1
ATOM 694 N N . PRO A 1 94 ? 5.499 13.106 -27.109 1.00 72.44 94 PRO A N 1
ATOM 695 C CA . PRO A 1 94 ? 6.666 12.802 -26.268 1.00 72.44 94 PRO A CA 1
ATOM 696 C C . PRO A 1 94 ? 6.342 12.506 -24.785 1.00 72.44 94 PRO A C 1
ATOM 698 O O . PRO A 1 94 ? 7.250 12.242 -24.003 1.00 72.44 94 PRO A O 1
ATOM 701 N N . ALA A 1 95 ? 5.074 12.552 -24.371 1.00 76.62 95 ALA A N 1
ATOM 702 C CA . ALA A 1 95 ? 4.648 12.432 -22.974 1.00 76.62 95 ALA A CA 1
ATOM 703 C C . ALA A 1 95 ? 4.224 10.997 -22.604 1.00 76.62 95 ALA A C 1
ATOM 705 O O . ALA A 1 95 ? 3.082 10.750 -22.202 1.00 76.62 95 ALA A O 1
ATOM 706 N N . CYS A 1 96 ? 5.146 10.044 -22.735 1.00 80.50 96 CYS A N 1
ATOM 707 C CA . CYS A 1 96 ? 4.915 8.662 -22.318 1.00 80.50 96 CYS A CA 1
ATOM 708 C C . CYS A 1 96 ? 4.958 8.530 -20.787 1.00 80.50 96 CYS A C 1
ATOM 710 O O . CYS A 1 96 ? 5.761 9.171 -20.107 1.00 80.50 96 CYS A O 1
ATOM 712 N N . ARG A 1 97 ? 4.068 7.705 -20.232 1.00 79.69 97 ARG A N 1
ATOM 713 C CA . ARG A 1 97 ? 3.931 7.456 -18.793 1.00 79.69 97 ARG A CA 1
ATOM 714 C C . ARG A 1 97 ? 3.989 5.963 -18.505 1.00 79.69 97 ARG A C 1
ATOM 716 O O . ARG A 1 97 ? 3.601 5.140 -19.330 1.00 79.69 97 ARG A O 1
ATOM 723 N N . ILE A 1 98 ? 4.453 5.640 -17.302 1.00 81.25 98 ILE A N 1
ATOM 724 C CA . ILE A 1 98 ? 4.482 4.278 -16.775 1.00 81.25 98 ILE A CA 1
ATOM 725 C C . ILE A 1 98 ? 3.778 4.284 -15.420 1.00 81.25 98 ILE A C 1
ATOM 727 O O . ILE A 1 98 ? 4.116 5.098 -14.556 1.00 81.25 98 ILE A O 1
ATOM 731 N N . SER A 1 99 ? 2.816 3.386 -15.229 1.00 81.88 99 SER A N 1
ATOM 732 C CA . SER A 1 99 ? 2.232 3.090 -13.919 1.00 81.88 99 SER A CA 1
ATOM 733 C C . SER A 1 99 ? 2.652 1.699 -13.469 1.00 81.88 99 SER A C 1
ATOM 735 O O . SER A 1 99 ? 2.650 0.771 -14.274 1.00 81.88 99 SER A O 1
ATOM 737 N N . PHE A 1 100 ? 2.954 1.552 -12.183 1.00 79.88 100 PHE A N 1
ATOM 738 C CA . PHE A 1 100 ? 3.326 0.281 -11.569 1.00 79.88 100 PHE A CA 1
ATOM 739 C C . PHE A 1 100 ? 2.263 -0.118 -10.552 1.00 79.88 100 PHE A C 1
ATOM 741 O O . PHE A 1 10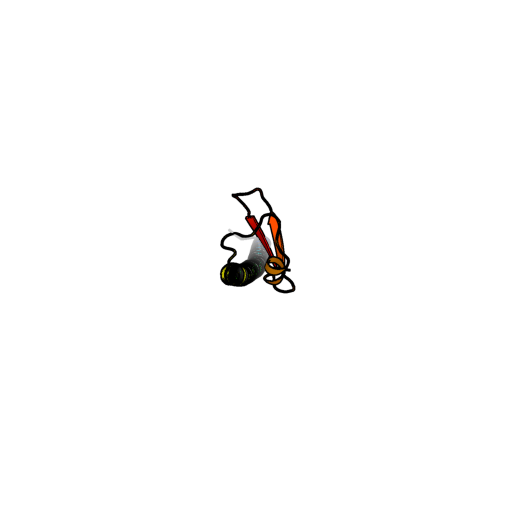0 ? 1.783 0.737 -9.805 1.00 79.88 100 PHE A O 1
ATOM 748 N N . ALA A 1 101 ? 1.932 -1.401 -10.499 1.00 75.31 101 ALA A N 1
ATOM 749 C CA . ALA A 1 101 ? 1.167 -1.992 -9.416 1.00 75.31 101 ALA A CA 1
ATOM 750 C C . ALA A 1 101 ? 1.905 -3.241 -8.925 1.00 75.31 101 ALA A C 1
ATOM 752 O O . ALA A 1 101 ? 2.327 -4.081 -9.717 1.00 75.31 101 ALA A O 1
ATOM 753 N N . ALA A 1 102 ? 2.120 -3.320 -7.615 1.00 66.88 102 ALA A N 1
ATOM 754 C CA . ALA A 1 102 ? 2.646 -4.516 -6.973 1.00 66.88 102 ALA A CA 1
ATOM 755 C C . ALA A 1 102 ? 1.457 -5.363 -6.507 1.00 66.88 102 ALA A C 1
ATOM 757 O O . ALA A 1 102 ? 0.559 -4.813 -5.861 1.00 66.88 102 ALA A O 1
ATOM 758 N N . ASP A 1 103 ? 1.465 -6.652 -6.849 1.00 57.22 103 ASP A N 1
ATOM 759 C CA . ASP A 1 103 ? 0.481 -7.627 -6.364 1.00 57.22 103 ASP A CA 1
ATOM 760 C C . ASP A 1 103 ? 0.762 -8.043 -4.901 1.00 57.22 103 ASP A C 1
ATOM 762 O O . ASP A 1 103 ? 1.946 -8.029 -4.456 1.00 57.22 103 ASP A O 1
#

Sequence (103 aa):
MKLRRGQVLLYILIGVALLMTTCAQIINWSLQIKTMHSRVARREQSAGKLEGTRAQIWGCLLDNGYPGGSCSPTAAQLGCVPAGTSAAFYGTPPACRISFAAD

pLDDT: mean 81.96, std 8.71, range [51.44, 95.5]

Nearest PDB structures (foldseek):
  7t4s-assembly1_E  TM=3.193E-01  e=5.285E+00  Human betaherpesvirus 5

Foldseek 3Di:
DPDDVVNVVVVVVVVVVVVVVVVVVVVVVVVVVVVVVVVVVVVVVQVVVQVVQVVQLCVQCVVVPNNDADLDHDPSSVVSRDPQKDKHWHDDPPDIDIDIDGD

Secondary structure (DSSP, 8-state):
----HHHHHHHHHHHHHHHHHHHHHHHHHHHHHHHHHHHHHHHHHHHHHHHHHHHHHHHHHHHTT-SS--SS--HHHHHTS-TTEEEEEEEETTEEEEEEEE-